Protein AF-E6SRP2-F1 (afdb_monomer_lite)

InterPro domains:
  IPR029039 Flavoprotein-like superfamily [G3DSA:3.40.50.360] (1-79)
  IPR029039 Flavoprotein-like superfamily [SSF52218] (1-61)

Sequence (86 aa):
MNTLIAYYSRRGQNYVSGSIKDLKIGNTEAVAKMIQAQMDADLFEIETVDTYPDDYMPSFHFVPMRAVAWDTAKRTSERSVLLQPC

Foldseek 3Di:
DAAEAEDEFAAAWDCDPNDTDGHPGGPGNVVSVVVCVVDVYHYHYDDDPDHDDNDPPPPPPCPPPPPPPPVVVVVPVPPPPDDDDD

Radius of gyration: 26.06 Å; chains: 1; bounding box: 37×48×70 Å

Secondary structure (DSSP, 8-state):
---EEEE----EEEEETTEEEEESS-HHHHHHHHHHHHS--EEEE---SSPPPS-SS---------S-SSGGGGSSTTS--S----

Organism: Bacteroides helcogenes (strain ATCC 35417 / DSM 20613 / JCM 6297 / CCUG 15421 / P 36-108) (NCBI:txid693979)

pLDDT: mean 73.4, std 21.06, range [33.88, 95.75]

Structure (mmCIF, N/CA/C/O backbone):
data_AF-E6SRP2-F1
#
_entry.id   AF-E6SRP2-F1
#
loop_
_atom_site.group_PDB
_atom_site.id
_atom_site.type_symbol
_atom_site.label_atom_id
_atom_site.label_alt_id
_atom_site.label_comp_id
_atom_site.label_asym_id
_atom_site.label_entity_id
_atom_site.label_seq_id
_atom_site.pdbx_PDB_ins_code
_atom_site.Cartn_x
_atom_site.Cartn_y
_atom_site.Cartn_z
_atom_site.occupancy
_atom_site.B_iso_or_equiv
_atom_site.auth_seq_id
_atom_site.auth_comp_id
_atom_site.auth_asym_id
_atom_site.auth_atom_id
_atom_site.pdbx_PDB_model_num
ATOM 1 N N . MET A 1 1 ? -19.966 4.002 14.988 1.00 66.44 1 MET A N 1
ATOM 2 C CA . MET A 1 1 ? -19.740 4.413 13.586 1.00 66.44 1 MET A CA 1
ATOM 3 C C . MET A 1 1 ? -18.972 3.286 12.940 1.00 66.44 1 MET A C 1
ATOM 5 O O . MET A 1 1 ? -17.972 2.895 13.520 1.00 66.44 1 MET A O 1
ATOM 9 N N . ASN A 1 2 ? -19.445 2.746 11.819 1.00 85.12 2 ASN A N 1
ATOM 10 C CA . ASN A 1 2 ? -18.662 1.785 11.043 1.00 85.12 2 ASN A CA 1
ATOM 11 C C . ASN A 1 2 ? -17.834 2.565 10.028 1.00 85.12 2 ASN A C 1
ATOM 13 O O . ASN A 1 2 ? -18.398 3.185 9.126 1.00 85.12 2 ASN A O 1
ATOM 17 N N . THR A 1 3 ? -16.518 2.542 10.202 1.00 91.88 3 THR A N 1
ATOM 18 C CA . THR A 1 3 ? -15.562 3.200 9.312 1.00 91.88 3 THR A CA 1
ATOM 19 C C . THR A 1 3 ? -14.777 2.124 8.578 1.00 91.88 3 THR A C 1
ATOM 21 O O . THR A 1 3 ? -14.280 1.193 9.205 1.00 91.88 3 THR A O 1
ATOM 24 N N . LEU A 1 4 ? -14.668 2.257 7.257 1.00 94.00 4 LEU A N 1
ATOM 25 C CA . LEU A 1 4 ? -13.891 1.364 6.403 1.00 94.00 4 LEU A CA 1
ATOM 26 C C . LEU A 1 4 ? -12.752 2.153 5.760 1.00 94.00 4 LEU A C 1
ATOM 28 O O . LEU A 1 4 ? -12.986 3.179 5.120 1.00 94.00 4 LEU A O 1
ATOM 32 N N . ILE A 1 5 ? -11.533 1.648 5.893 1.00 94.75 5 ILE A N 1
ATOM 33 C CA . ILE A 1 5 ? -10.343 2.159 5.225 1.00 94.75 5 ILE A CA 1
ATOM 34 C C . ILE A 1 5 ? -10.060 1.238 4.040 1.00 94.75 5 ILE A C 1
ATOM 36 O O . ILE A 1 5 ? -9.479 0.165 4.196 1.00 94.75 5 ILE A O 1
ATOM 40 N N . ALA A 1 6 ? -10.478 1.659 2.849 1.00 95.38 6 ALA A N 1
ATOM 41 C CA . ALA A 1 6 ? -10.111 0.998 1.602 1.00 95.38 6 ALA A CA 1
ATOM 42 C C . ALA A 1 6 ? -8.837 1.640 1.039 1.00 95.38 6 ALA A C 1
ATOM 44 O O . ALA A 1 6 ? -8.777 2.862 0.886 1.00 95.38 6 ALA A O 1
ATOM 45 N N . TYR A 1 7 ? -7.816 0.841 0.734 1.00 94.75 7 TYR A N 1
ATOM 46 C CA . TYR A 1 7 ? -6.537 1.354 0.244 1.00 94.75 7 TYR A CA 1
ATOM 47 C C . TYR A 1 7 ? -5.924 0.453 -0.826 1.00 94.75 7 TYR A C 1
ATOM 49 O O . TYR A 1 7 ? -6.146 -0.751 -0.851 1.00 94.75 7 TYR A O 1
ATOM 57 N N . TYR A 1 8 ? -5.111 1.049 -1.695 1.00 93.25 8 TYR A N 1
ATOM 58 C CA . TYR A 1 8 ? -4.257 0.342 -2.646 1.00 93.25 8 TYR A CA 1
ATOM 59 C C . TYR A 1 8 ? -2.798 0.690 -2.357 1.00 93.25 8 TYR A C 1
ATOM 61 O O . TYR A 1 8 ? -2.466 1.858 -2.132 1.00 93.25 8 TYR A O 1
ATOM 69 N N . SER A 1 9 ? -1.918 -0.310 -2.369 1.00 90.62 9 SER A N 1
ATOM 70 C CA . SER A 1 9 ? -0.506 -0.129 -2.047 1.00 90.62 9 SER A CA 1
ATOM 71 C C . SER A 1 9 ? 0.380 -1.009 -2.922 1.00 90.62 9 SER A C 1
ATOM 73 O O . SER A 1 9 ? 0.395 -2.229 -2.786 1.00 90.62 9 SER A O 1
ATOM 75 N N . ARG A 1 10 ? 1.169 -0.389 -3.806 1.00 87.38 10 ARG A N 1
ATOM 76 C CA . ARG A 1 10 ? 2.143 -1.112 -4.633 1.00 87.38 10 ARG A CA 1
ATOM 77 C C . ARG A 1 10 ? 3.346 -1.537 -3.788 1.00 87.38 10 ARG A C 1
ATOM 79 O O . ARG A 1 10 ? 4.055 -0.684 -3.245 1.00 87.38 10 ARG A O 1
ATOM 86 N N . ARG A 1 11 ? 3.589 -2.844 -3.720 1.00 86.44 11 ARG A N 1
ATOM 87 C CA . ARG A 1 11 ? 4.821 -3.452 -3.189 1.00 86.44 11 ARG A CA 1
ATOM 88 C C . ARG A 1 11 ? 5.875 -3.564 -4.304 1.00 86.44 11 ARG A C 1
ATOM 90 O O . ARG A 1 11 ? 5.564 -3.300 -5.463 1.00 86.44 11 ARG A O 1
ATOM 97 N N . GLY A 1 12 ? 7.113 -3.903 -3.955 1.00 85.81 12 GLY A N 1
ATOM 98 C CA . GLY A 1 12 ? 8.208 -4.003 -4.926 1.00 85.81 12 GLY A CA 1
ATOM 99 C C . GLY A 1 12 ? 8.974 -2.688 -5.092 1.00 85.81 12 GLY A C 1
ATOM 100 O O . GLY A 1 12 ? 9.010 -1.856 -4.174 1.00 85.81 12 GLY A O 1
ATOM 101 N N . GLN A 1 13 ? 9.594 -2.474 -6.258 1.00 84.31 13 GLN A N 1
ATOM 102 C CA . GLN A 1 13 ? 10.418 -1.287 -6.471 1.00 84.31 13 GLN A CA 1
ATOM 103 C C . GLN A 1 13 ? 9.578 -0.008 -6.536 1.00 84.31 13 GLN A C 1
ATOM 105 O O . GLN A 1 13 ? 8.709 0.173 -7.390 1.00 84.31 13 GLN A O 1
ATOM 110 N N . ASN A 1 14 ? 9.901 0.928 -5.651 1.00 83.94 14 ASN A N 1
ATOM 111 C CA . ASN A 1 14 ? 9.297 2.247 -5.587 1.00 83.94 14 ASN A CA 1
ATOM 112 C C . ASN A 1 14 ? 10.371 3.326 -5.487 1.00 83.94 14 ASN A C 1
ATOM 114 O O . ASN A 1 14 ? 11.446 3.121 -4.923 1.00 83.94 14 ASN A O 1
ATOM 118 N N . TYR A 1 15 ? 10.053 4.514 -5.991 1.00 82.81 15 TYR A N 1
ATOM 119 C CA . TYR A 1 15 ? 10.911 5.679 -5.834 1.00 82.81 15 TYR A CA 1
ATOM 120 C C . TYR A 1 15 ? 10.703 6.310 -4.454 1.00 82.81 15 TYR A C 1
ATOM 122 O O . TYR A 1 15 ? 9.656 6.890 -4.168 1.00 82.81 15 TYR A O 1
ATOM 130 N N . VAL A 1 16 ? 11.706 6.192 -3.589 1.00 83.56 16 VAL A N 1
ATOM 131 C CA . VAL A 1 16 ? 11.680 6.680 -2.209 1.00 83.56 16 VAL A CA 1
ATOM 132 C C . VAL A 1 16 ? 12.887 7.575 -1.968 1.00 83.56 16 VAL A C 1
ATOM 134 O O . VAL A 1 16 ? 14.038 7.147 -2.093 1.00 83.56 16 VAL A O 1
ATOM 137 N N . SER A 1 17 ? 12.620 8.830 -1.599 1.00 85.44 17 SER A N 1
ATOM 138 C CA . SER A 1 17 ? 13.643 9.804 -1.190 1.00 85.44 17 SER A CA 1
ATOM 139 C C . SER A 1 17 ? 14.801 9.945 -2.188 1.00 85.44 17 SER A C 1
ATOM 141 O O . SER A 1 17 ? 15.961 10.005 -1.792 1.00 85.44 17 SER A O 1
ATOM 143 N N . GLY A 1 18 ? 14.496 9.967 -3.488 1.00 88.88 18 GLY A N 1
ATOM 144 C CA . GLY A 1 18 ? 15.501 10.153 -4.538 1.00 88.88 18 GLY A CA 1
ATOM 145 C C . GLY A 1 18 ? 16.088 8.860 -5.119 1.00 88.88 18 GLY A C 1
ATOM 146 O O . GLY A 1 18 ? 16.887 8.923 -6.050 1.00 88.88 18 GLY A O 1
ATOM 147 N N . SER A 1 19 ? 15.707 7.692 -4.596 1.00 87.06 19 SER A N 1
ATOM 148 C CA . SER A 1 19 ? 16.284 6.396 -4.977 1.00 87.06 19 SER A CA 1
ATOM 149 C C . SER A 1 19 ? 15.213 5.331 -5.184 1.00 87.06 19 SER A C 1
ATOM 151 O O . SER A 1 19 ? 14.202 5.332 -4.486 1.00 87.06 19 SER A O 1
ATOM 153 N N . ILE A 1 20 ? 15.437 4.402 -6.115 1.00 88.69 20 ILE A N 1
ATOM 154 C CA . ILE A 1 20 ? 14.577 3.225 -6.269 1.00 88.69 20 ILE A CA 1
ATOM 155 C C . ILE A 1 20 ? 14.926 2.240 -5.152 1.00 88.69 20 ILE A C 1
ATOM 157 O O . ILE A 1 20 ? 16.083 1.847 -5.000 1.00 88.69 20 ILE A O 1
ATOM 161 N N . LYS A 1 21 ? 13.929 1.864 -4.354 1.00 86.75 21 LYS A N 1
ATOM 162 C CA . LYS A 1 21 ? 14.055 0.894 -3.268 1.00 86.75 21 LYS A CA 1
ATOM 163 C C . LYS A 1 21 ? 12.985 -0.169 -3.401 1.00 86.75 21 LYS A C 1
ATOM 165 O O . LYS A 1 21 ? 11.843 0.142 -3.721 1.00 86.75 21 LYS A O 1
ATOM 170 N N . ASP A 1 22 ? 13.360 -1.402 -3.102 1.00 88.25 22 ASP A N 1
ATOM 171 C CA . ASP A 1 22 ? 12.414 -2.501 -2.981 1.00 88.25 22 ASP A CA 1
ATOM 172 C C . ASP A 1 22 ? 11.706 -2.436 -1.619 1.00 88.25 22 ASP A C 1
ATOM 174 O O . ASP A 1 22 ? 12.347 -2.480 -0.562 1.00 88.25 22 ASP A O 1
ATOM 178 N N . LEU A 1 23 ? 10.386 -2.255 -1.642 1.00 87.38 23 LEU A N 1
ATOM 179 C CA . LEU A 1 23 ? 9.557 -2.105 -0.453 1.00 87.38 23 LEU A CA 1
ATOM 180 C C . LEU A 1 23 ? 8.740 -3.374 -0.200 1.00 87.38 23 LEU A C 1
ATOM 182 O O . LEU A 1 23 ? 7.824 -3.703 -0.953 1.00 87.38 23 LEU A O 1
ATOM 186 N N . LYS A 1 24 ? 9.003 -4.023 0.942 1.00 87.06 24 LYS A N 1
ATOM 187 C CA . LYS A 1 24 ? 8.195 -5.155 1.436 1.00 87.06 24 LYS A CA 1
ATOM 188 C C . LYS A 1 24 ? 6.765 -4.744 1.801 1.00 87.06 24 LYS A C 1
ATOM 190 O O . LYS A 1 24 ? 5.841 -5.530 1.636 1.00 87.06 24 LYS A O 1
ATOM 195 N N . ILE A 1 25 ? 6.606 -3.526 2.316 1.00 88.88 25 ILE A N 1
ATOM 196 C CA . ILE A 1 25 ? 5.324 -2.902 2.657 1.00 88.88 25 ILE A CA 1
ATOM 197 C C . ILE A 1 25 ? 5.245 -1.620 1.838 1.00 88.88 25 ILE A C 1
ATOM 199 O O . ILE A 1 25 ? 6.139 -0.778 1.937 1.00 88.88 25 ILE A O 1
ATOM 203 N N . GLY A 1 26 ? 4.203 -1.477 1.020 1.00 88.31 26 GLY A N 1
ATOM 204 C CA . GLY A 1 26 ? 4.038 -0.264 0.225 1.00 88.31 26 GLY A CA 1
ATOM 205 C C . GLY A 1 26 ? 3.667 0.936 1.104 1.00 88.31 26 GLY A C 1
ATOM 206 O O . GLY A 1 26 ? 3.115 0.793 2.196 1.00 88.31 26 GLY A O 1
ATOM 207 N N . ASN A 1 27 ? 3.975 2.140 0.627 1.00 91.38 27 ASN A N 1
ATOM 208 C CA . ASN A 1 27 ? 3.827 3.361 1.426 1.00 91.38 27 ASN A CA 1
ATOM 209 C C . ASN A 1 27 ? 2.384 3.575 1.912 1.00 91.38 27 ASN A C 1
ATOM 211 O O . ASN A 1 27 ? 2.165 3.937 3.068 1.00 91.38 27 ASN A O 1
ATOM 215 N N . THR A 1 28 ? 1.397 3.314 1.051 1.00 92.75 28 THR A N 1
ATOM 216 C CA . THR A 1 28 ? -0.018 3.484 1.397 1.00 92.75 28 THR A CA 1
ATOM 217 C C . THR A 1 28 ? -0.473 2.467 2.441 1.00 92.75 28 THR A C 1
ATOM 219 O O . THR A 1 28 ? -1.232 2.826 3.333 1.00 92.75 28 THR A O 1
ATOM 222 N N . GLU A 1 29 ? 0.022 1.226 2.387 1.00 93.81 29 GLU A N 1
ATOM 223 C CA . GLU A 1 29 ? -0.266 0.191 3.391 1.00 93.81 29 GLU A CA 1
ATOM 224 C C . GLU A 1 29 ? 0.212 0.618 4.780 1.00 93.81 29 GLU A C 1
ATOM 226 O O . GLU A 1 29 ? -0.513 0.468 5.764 1.00 93.81 29 GLU A O 1
ATOM 231 N N . ALA A 1 30 ? 1.415 1.19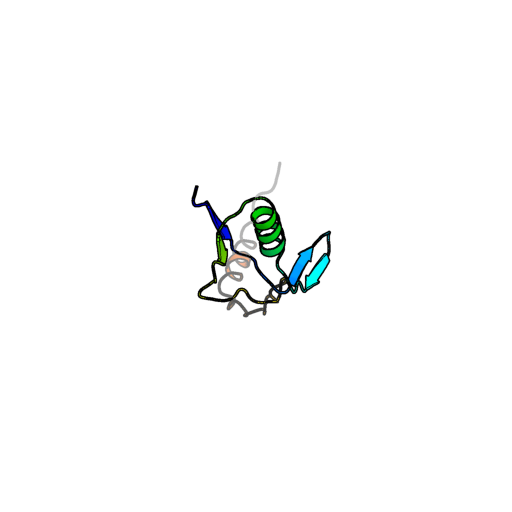3 4.863 1.00 93.81 30 ALA A N 1
ATOM 232 C CA . ALA A 1 30 ? 1.947 1.695 6.123 1.00 93.81 30 ALA A CA 1
ATOM 233 C C . ALA A 1 30 ? 1.043 2.791 6.710 1.00 93.81 30 ALA A C 1
ATOM 235 O O . ALA A 1 30 ? 0.663 2.717 7.877 1.00 93.81 30 ALA A O 1
ATOM 236 N N . VAL A 1 31 ? 0.636 3.767 5.892 1.00 94.69 31 VAL A N 1
ATOM 237 C CA . VAL A 1 31 ? -0.247 4.860 6.329 1.00 94.69 31 VAL A CA 1
ATOM 238 C C . VAL A 1 31 ? -1.639 4.346 6.701 1.00 94.69 31 VAL A C 1
ATOM 240 O O . VAL A 1 31 ? -2.184 4.758 7.721 1.00 94.69 31 VAL A O 1
ATOM 243 N N . ALA A 1 32 ? -2.205 3.417 5.931 1.00 94.81 32 ALA A N 1
ATOM 244 C CA . ALA A 1 32 ? -3.528 2.862 6.201 1.00 94.81 32 ALA A CA 1
ATOM 245 C C . ALA A 1 32 ? -3.572 2.141 7.559 1.00 94.81 32 ALA A C 1
ATOM 247 O O . ALA A 1 32 ? -4.494 2.365 8.341 1.00 94.81 32 ALA A O 1
ATOM 248 N N . LYS A 1 33 ? -2.525 1.375 7.898 1.00 93.62 33 LYS A N 1
ATOM 249 C CA . LYS A 1 33 ? -2.368 0.759 9.228 1.00 93.62 33 LYS A CA 1
ATOM 250 C C . LYS A 1 33 ? -2.205 1.795 10.341 1.00 93.62 33 LYS A C 1
ATOM 252 O O . LYS A 1 33 ? -2.723 1.600 11.435 1.00 93.62 33 LYS A O 1
ATOM 257 N N . MET A 1 34 ? -1.515 2.908 10.082 1.00 94.69 34 MET A N 1
ATOM 258 C CA . MET A 1 34 ? -1.395 3.999 11.059 1.00 94.69 34 MET A CA 1
ATOM 259 C C . MET A 1 34 ? -2.744 4.672 11.333 1.00 94.69 34 MET A C 1
ATOM 261 O O . MET A 1 34 ? -3.043 4.969 12.485 1.00 94.69 34 MET A O 1
ATOM 265 N N . ILE A 1 35 ? -3.564 4.885 10.300 1.00 94.19 35 ILE A N 1
ATOM 266 C CA . ILE A 1 35 ? -4.914 5.448 10.448 1.00 94.19 35 ILE A CA 1
ATOM 267 C C . ILE A 1 35 ? -5.820 4.453 11.183 1.00 94.19 35 ILE A C 1
ATOM 269 O O . ILE A 1 35 ? -6.516 4.850 12.112 1.00 94.19 35 ILE A O 1
ATOM 273 N N . GLN A 1 36 ? -5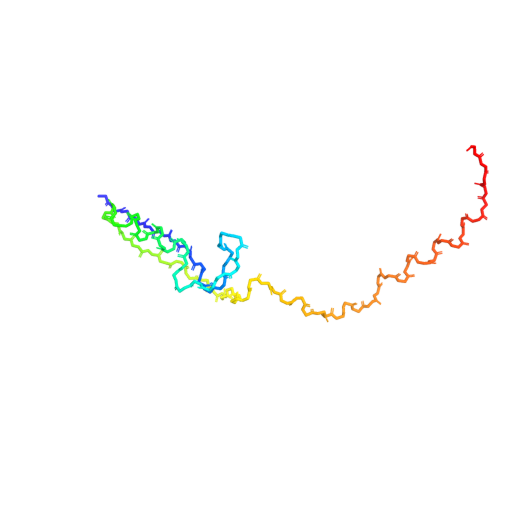.751 3.162 10.843 1.00 94.25 36 GLN A N 1
ATOM 274 C CA . GLN A 1 36 ? -6.466 2.094 11.548 1.00 94.25 36 GLN A CA 1
ATOM 275 C C . GLN A 1 36 ? -6.077 2.007 13.033 1.00 94.25 36 GLN A C 1
ATOM 277 O O . GLN A 1 36 ? -6.907 1.751 13.891 1.00 94.25 36 GLN A O 1
ATOM 282 N N . ALA A 1 37 ? -4.815 2.244 13.385 1.00 91.69 37 ALA A N 1
ATOM 283 C CA . ALA A 1 37 ? -4.415 2.245 14.791 1.00 91.69 37 ALA A CA 1
ATOM 284 C C . ALA A 1 37 ? -5.016 3.425 15.583 1.00 91.69 37 ALA A C 1
ATOM 286 O O .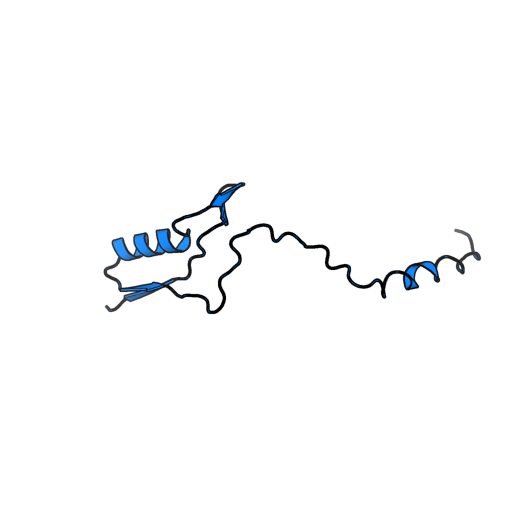 ALA A 1 37 ? -5.127 3.354 16.805 1.00 91.69 37 ALA A O 1
ATOM 287 N N . GLN A 1 38 ? -5.379 4.517 14.902 1.00 93.06 38 GLN A N 1
ATOM 288 C CA . GLN A 1 38 ? -5.986 5.706 15.512 1.00 93.06 38 GLN A CA 1
ATOM 289 C C . GLN A 1 38 ? -7.518 5.682 15.476 1.00 93.06 38 GLN A C 1
ATOM 291 O O . GLN A 1 38 ? -8.163 6.356 16.278 1.00 93.06 38 GLN A O 1
ATOM 296 N N . MET A 1 39 ? -8.097 4.934 14.541 1.00 87.00 39 MET A N 1
ATOM 297 C CA . MET A 1 39 ? -9.532 4.806 14.333 1.00 87.00 39 MET A CA 1
ATOM 298 C C . MET A 1 39 ? -9.898 3.330 14.393 1.00 87.00 39 MET A C 1
ATOM 300 O O . MET A 1 39 ? -9.412 2.574 13.565 1.00 87.00 39 MET A O 1
ATOM 304 N N . ASP A 1 40 ? -10.778 2.928 15.311 1.00 86.00 40 ASP A N 1
ATOM 305 C CA . ASP A 1 40 ? -11.320 1.561 15.359 1.00 86.00 40 ASP A CA 1
ATOM 306 C C . ASP A 1 40 ? -12.166 1.287 14.098 1.00 86.00 40 ASP A C 1
ATOM 308 O O . ASP A 1 40 ? -13.369 1.550 14.051 1.00 86.00 40 ASP A O 1
ATOM 312 N N . ALA A 1 41 ? -11.483 0.903 13.019 1.00 92.12 41 ALA A N 1
ATOM 313 C CA . ALA A 1 41 ? -11.983 0.863 11.655 1.00 92.12 41 ALA A CA 1
ATOM 314 C C . ALA A 1 41 ? -11.512 -0.411 10.948 1.00 92.12 41 ALA A C 1
ATOM 316 O O . ALA A 1 41 ? -10.400 -0.906 11.162 1.00 92.12 41 ALA A O 1
ATOM 317 N N . ASP A 1 42 ? -12.350 -0.906 10.045 1.00 94.00 42 ASP A N 1
ATOM 318 C CA . ASP A 1 42 ? -12.020 -2.057 9.215 1.00 94.00 42 ASP A CA 1
ATOM 319 C C . ASP A 1 42 ? -11.041 -1.651 8.112 1.00 94.00 42 ASP A C 1
ATOM 321 O O . ASP A 1 42 ? -11.099 -0.540 7.579 1.00 94.00 42 ASP A O 1
ATOM 325 N N . LEU A 1 43 ? -10.144 -2.563 7.744 1.00 94.81 43 LEU A N 1
ATOM 326 C CA . LEU A 1 43 ? -9.119 -2.330 6.732 1.00 94.81 43 LEU A CA 1
ATOM 327 C C . LEU A 1 43 ? -9.342 -3.262 5.537 1.00 94.81 43 LEU A C 1
ATOM 329 O O . LEU A 1 43 ? -9.444 -4.475 5.706 1.00 94.81 43 LEU A O 1
ATOM 333 N N . PHE A 1 44 ? -9.390 -2.696 4.332 1.00 95.75 44 PHE A N 1
ATOM 334 C CA . PHE A 1 44 ? -9.609 -3.433 3.090 1.00 95.75 44 PHE A CA 1
ATOM 335 C C . PHE A 1 44 ? -8.559 -3.056 2.040 1.00 95.75 44 PHE A C 1
ATOM 337 O O . PHE A 1 44 ? -8.465 -1.899 1.626 1.00 95.75 44 PHE A O 1
ATOM 344 N N . GLU A 1 45 ? -7.760 -4.036 1.617 1.00 94.50 45 GLU A N 1
ATOM 345 C CA . GLU A 1 45 ? -6.773 -3.873 0.546 1.00 94.50 45 GLU A CA 1
ATOM 346 C C . GLU A 1 45 ? -7.449 -4.100 -0.813 1.00 94.50 45 GLU A C 1
ATOM 348 O O . GLU A 1 45 ? -8.122 -5.105 -1.033 1.00 94.50 45 GLU A O 1
ATOM 353 N N . ILE A 1 46 ? -7.287 -3.144 -1.723 1.00 93.62 46 ILE A N 1
ATOM 354 C CA . ILE A 1 46 ? -7.732 -3.251 -3.109 1.00 93.62 46 ILE A CA 1
ATOM 355 C C . ILE A 1 46 ? -6.605 -3.920 -3.889 1.00 93.62 46 ILE A C 1
ATOM 357 O O . ILE A 1 46 ? -5.532 -3.340 -4.040 1.00 93.62 46 ILE A O 1
ATOM 361 N N . GLU A 1 47 ? -6.852 -5.117 -4.403 1.00 89.06 47 GLU A N 1
ATOM 362 C CA . GLU A 1 47 ? -5.904 -5.841 -5.249 1.00 89.06 47 GLU A CA 1
ATOM 363 C C . GLU A 1 47 ? -6.133 -5.504 -6.729 1.00 89.06 47 GLU A C 1
ATOM 365 O O . GLU A 1 47 ? -7.265 -5.284 -7.170 1.00 89.06 47 GLU A O 1
ATOM 370 N N . THR A 1 48 ? -5.056 -5.433 -7.515 1.00 87.19 48 THR A N 1
ATOM 371 C CA . THR A 1 48 ? -5.166 -5.226 -8.963 1.00 87.19 48 THR A CA 1
ATOM 372 C C . THR A 1 48 ? -5.426 -6.554 -9.665 1.00 87.19 48 THR A C 1
ATOM 374 O O . THR A 1 48 ? -4.883 -7.583 -9.277 1.00 87.19 48 THR A O 1
ATOM 377 N N . VAL A 1 49 ? -6.231 -6.528 -10.732 1.00 87.69 49 VAL A N 1
ATOM 378 C CA . VAL A 1 49 ? -6.456 -7.716 -11.577 1.00 87.69 49 VAL A CA 1
ATOM 379 C C . VAL A 1 49 ? -5.151 -8.146 -12.251 1.00 87.69 49 VAL A C 1
ATOM 381 O O . VAL A 1 49 ? -4.807 -9.322 -12.234 1.00 87.69 49 VAL A O 1
ATOM 384 N N . ASP A 1 50 ? -4.403 -7.169 -12.768 1.00 83.06 50 ASP A N 1
ATOM 385 C CA . ASP A 1 50 ? -3.058 -7.356 -13.302 1.00 83.06 50 ASP A CA 1
ATOM 386 C C . ASP A 1 50 ? -2.053 -6.672 -12.373 1.00 83.06 50 ASP A C 1
ATOM 388 O O . ASP A 1 50 ? -2.176 -5.483 -12.058 1.00 83.06 50 ASP A O 1
ATOM 392 N N . THR A 1 51 ? -1.057 -7.413 -11.896 1.00 76.38 51 THR A N 1
ATOM 393 C CA . THR A 1 51 ? 0.009 -6.861 -11.053 1.00 76.38 51 THR A CA 1
ATOM 394 C C . THR A 1 51 ? 0.878 -5.897 -11.847 1.00 76.38 51 THR A C 1
ATOM 396 O O . THR A 1 51 ? 1.319 -6.208 -12.956 1.00 76.38 51 THR A O 1
ATOM 399 N N . TYR A 1 52 ? 1.180 -4.740 -11.255 1.00 73.19 52 TYR A N 1
ATOM 400 C CA . TYR A 1 52 ? 2.206 -3.861 -11.804 1.00 73.19 52 TYR A CA 1
ATOM 401 C C . TYR A 1 52 ? 3.542 -4.608 -11.864 1.00 73.19 52 TYR A C 1
ATOM 403 O O . TYR A 1 52 ? 3.872 -5.314 -10.911 1.00 73.19 52 TYR A O 1
ATOM 411 N N . PRO A 1 53 ? 4.326 -4.443 -12.942 1.00 75.06 53 PRO A N 1
ATOM 412 C CA . PRO A 1 53 ? 5.665 -5.006 -12.993 1.00 75.06 53 PRO A CA 1
ATOM 413 C C . PRO A 1 53 ? 6.492 -4.473 -11.822 1.00 75.06 53 PRO A C 1
ATOM 415 O O . PRO A 1 53 ? 6.383 -3.300 -11.461 1.00 75.06 53 PRO A O 1
ATOM 418 N N . ASP A 1 54 ? 7.327 -5.325 -11.236 1.00 73.12 54 ASP A N 1
ATOM 419 C CA . ASP A 1 54 ? 8.170 -4.932 -10.103 1.00 73.12 54 ASP A CA 1
ATOM 420 C C . ASP A 1 54 ? 9.232 -3.909 -10.501 1.00 73.12 54 ASP A C 1
ATOM 422 O O . ASP A 1 54 ? 9.673 -3.136 -9.660 1.00 73.12 54 ASP A O 1
ATOM 426 N N . ASP A 1 55 ? 9.627 -3.879 -11.774 1.00 74.81 55 ASP A N 1
ATOM 427 C CA . ASP A 1 55 ? 10.620 -2.945 -12.288 1.00 74.81 55 ASP A CA 1
ATOM 428 C C . ASP A 1 55 ? 10.040 -1.526 -12.392 1.00 74.81 55 ASP A C 1
ATOM 430 O O . ASP A 1 55 ? 9.052 -1.273 -13.092 1.00 74.81 55 ASP A O 1
ATOM 434 N N . TYR A 1 56 ? 10.646 -0.582 -11.670 1.00 68.50 56 TYR A N 1
ATOM 435 C CA . TYR A 1 56 ? 10.240 0.822 -11.719 1.00 68.50 56 TYR A CA 1
ATOM 436 C C . TYR A 1 56 ? 10.721 1.513 -12.999 1.00 68.50 56 TYR A C 1
ATOM 438 O O . TYR A 1 56 ? 10.063 2.433 -13.489 1.00 68.50 56 TYR A O 1
ATOM 446 N N . MET A 1 57 ? 11.853 1.075 -13.551 1.00 69.38 57 MET A N 1
ATOM 447 C CA . MET A 1 57 ? 12.303 1.497 -14.869 1.00 69.38 57 MET A CA 1
ATOM 448 C C . MET A 1 57 ? 11.951 0.386 -15.844 1.00 69.38 57 MET A C 1
ATOM 450 O O . MET A 1 57 ? 12.791 -0.481 -16.061 1.00 69.38 57 MET A O 1
ATOM 454 N N . PRO A 1 58 ? 10.763 0.402 -16.479 1.00 59.03 58 PRO A N 1
ATOM 455 C CA . PRO A 1 58 ? 10.520 -0.527 -17.562 1.00 59.03 58 PRO A CA 1
ATOM 456 C C . PRO A 1 58 ? 11.668 -0.360 -18.550 1.00 59.03 58 PRO A C 1
ATOM 458 O O . PRO A 1 58 ? 11.878 0.719 -19.115 1.00 59.03 58 PRO A O 1
ATOM 461 N N . SER A 1 59 ? 12.459 -1.419 -18.704 1.00 54.03 59 SER A N 1
ATOM 462 C CA . SER A 1 59 ? 13.403 -1.492 -19.798 1.00 54.03 59 SER A CA 1
ATOM 463 C C . SER A 1 59 ? 12.556 -1.299 -21.047 1.00 54.03 59 SER A C 1
ATOM 465 O O . SER A 1 59 ? 11.702 -2.125 -21.373 1.00 54.03 59 SER A O 1
ATOM 467 N N . PHE A 1 60 ? 12.728 -0.157 -21.716 1.00 52.88 60 PHE A N 1
ATOM 468 C CA . PHE A 1 60 ? 12.274 0.001 -23.084 1.00 52.88 60 PHE A CA 1
ATOM 469 C C . PHE A 1 60 ? 13.058 -1.043 -23.871 1.00 52.88 60 PHE A C 1
ATOM 471 O O . PHE A 1 60 ? 14.143 -0.774 -24.384 1.00 52.88 60 PHE A O 1
ATOM 478 N N . HIS A 1 61 ? 12.552 -2.276 -23.906 1.00 45.00 61 HIS A N 1
ATOM 479 C CA . HIS A 1 61 ? 12.943 -3.223 -24.918 1.00 45.00 61 HIS A CA 1
ATOM 480 C C . HIS A 1 61 ? 12.649 -2.485 -26.211 1.00 45.00 61 HIS A C 1
ATOM 482 O O . HIS A 1 61 ? 11.499 -2.131 -26.483 1.00 45.00 61 HIS A O 1
ATOM 488 N N . PHE A 1 62 ? 13.708 -2.144 -26.934 1.00 48.06 62 PHE A N 1
ATOM 489 C CA . PHE A 1 62 ? 13.627 -1.545 -28.249 1.00 48.06 62 PHE A CA 1
ATOM 490 C C . PHE A 1 62 ? 12.931 -2.587 -29.130 1.00 48.06 62 PHE A C 1
ATOM 492 O O . PHE A 1 62 ? 13.579 -3.389 -29.790 1.00 48.06 62 PHE A O 1
ATOM 499 N N . VAL A 1 63 ? 11.598 -2.647 -29.093 1.00 41.44 63 VAL A N 1
ATOM 500 C CA . VAL A 1 63 ? 10.826 -3.263 -30.160 1.00 41.44 63 VAL A CA 1
ATOM 501 C C . VAL A 1 63 ? 11.146 -2.359 -31.337 1.00 41.44 63 VAL A C 1
ATOM 503 O O . VAL A 1 63 ? 10.788 -1.179 -31.269 1.00 41.44 63 VAL A O 1
ATOM 506 N N . PRO A 1 64 ? 11.892 -2.814 -32.361 1.00 41.78 64 PRO A N 1
ATOM 507 C CA . PRO A 1 64 ? 12.145 -1.976 -33.511 1.00 41.78 64 PRO A CA 1
ATOM 508 C C . PRO A 1 64 ? 10.776 -1.663 -34.104 1.00 41.78 64 PRO A C 1
ATOM 510 O O . PRO A 1 64 ? 10.144 -2.503 -34.744 1.00 41.78 64 PRO A O 1
ATOM 513 N N . MET A 1 65 ? 10.285 -0.458 -33.825 1.00 33.88 65 MET A N 1
ATOM 514 C CA . MET A 1 65 ? 9.142 0.120 -34.493 1.00 33.88 65 MET A CA 1
ATOM 515 C C . MET A 1 65 ? 9.556 0.125 -35.953 1.00 33.88 65 MET A C 1
ATOM 517 O O . MET A 1 65 ? 10.458 0.867 -36.342 1.00 33.88 65 MET A O 1
ATOM 521 N N . ARG A 1 66 ? 9.009 -0.828 -36.714 1.00 40.38 66 ARG A N 1
ATOM 522 C CA . ARG A 1 66 ? 9.319 -1.035 -38.123 1.00 40.38 66 ARG A CA 1
ATOM 523 C C . ARG A 1 66 ? 9.303 0.345 -38.768 1.00 40.38 66 ARG A C 1
ATOM 525 O O . ARG A 1 66 ? 8.282 1.030 -38.727 1.00 40.38 66 ARG A O 1
ATOM 532 N N . ALA A 1 67 ? 10.469 0.787 -39.226 1.00 43.12 67 ALA A N 1
ATOM 533 C CA . ALA A 1 67 ? 10.671 2.119 -39.760 1.00 43.12 67 ALA A CA 1
ATOM 534 C C . ALA A 1 67 ? 9.752 2.304 -40.974 1.00 43.12 67 ALA A C 1
ATOM 536 O O . ALA A 1 67 ? 10.059 1.843 -42.065 1.00 43.12 67 ALA A O 1
ATOM 537 N N . VAL A 1 68 ? 8.588 2.923 -40.773 1.00 49.88 68 VAL A N 1
ATOM 538 C CA . VAL A 1 68 ? 7.697 3.355 -41.865 1.00 49.88 68 VAL A CA 1
ATOM 539 C C . VAL A 1 68 ? 7.463 4.873 -41.809 1.00 49.88 68 VAL A C 1
ATOM 541 O O . VAL A 1 68 ? 6.734 5.421 -42.621 1.00 49.88 68 VAL A O 1
ATOM 544 N N . ALA A 1 69 ? 8.112 5.601 -40.894 1.00 46.06 69 ALA A N 1
ATOM 545 C CA . ALA A 1 69 ? 7.806 7.021 -40.676 1.00 46.06 69 ALA A CA 1
ATOM 546 C C . ALA A 1 69 ? 9.022 7.941 -40.444 1.00 46.06 69 ALA A C 1
ATOM 548 O O . ALA A 1 69 ? 8.873 9.003 -39.853 1.00 46.06 69 ALA A O 1
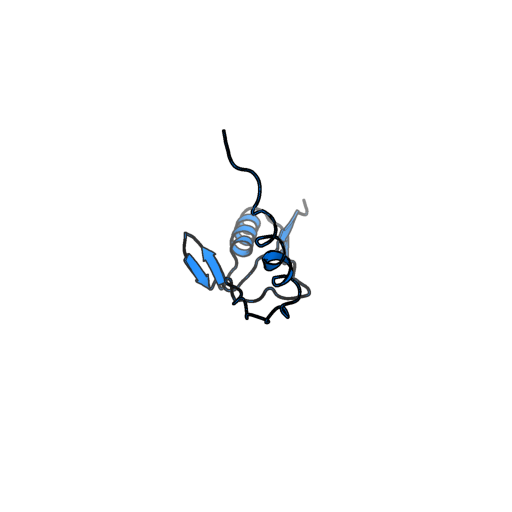ATOM 549 N N . TRP A 1 70 ? 10.213 7.581 -40.940 1.00 38.53 70 TRP A N 1
ATOM 550 C CA . TRP A 1 70 ? 11.366 8.507 -40.974 1.00 38.53 70 TRP A CA 1
ATOM 551 C C . TRP A 1 70 ? 11.966 8.734 -42.372 1.00 38.53 70 TRP A C 1
ATOM 553 O O . TRP A 1 70 ? 12.733 9.679 -42.550 1.00 38.53 70 TRP A O 1
ATOM 563 N N . ASP A 1 71 ? 11.551 7.975 -43.394 1.00 44.12 71 ASP A N 1
ATOM 564 C CA . ASP A 1 71 ? 11.998 8.193 -44.782 1.00 44.12 71 ASP A CA 1
ATOM 565 C C . ASP A 1 71 ? 11.253 9.324 -45.508 1.00 44.12 71 ASP A C 1
ATOM 567 O O . ASP A 1 71 ? 11.728 9.848 -46.517 1.00 44.12 71 ASP A O 1
ATOM 571 N N . THR A 1 72 ? 10.112 9.783 -44.989 1.00 44.88 72 THR A N 1
ATOM 572 C CA . THR A 1 72 ? 9.351 10.882 -45.606 1.00 44.88 72 THR A CA 1
ATOM 573 C C . THR A 1 72 ? 9.926 12.265 -45.286 1.00 44.88 72 THR A C 1
ATOM 575 O O . THR A 1 72 ? 9.635 13.222 -45.997 1.00 44.88 72 THR A O 1
ATOM 578 N N . ALA A 1 73 ? 10.785 12.385 -44.267 1.00 47.53 73 ALA A N 1
ATOM 579 C CA . ALA A 1 73 ? 11.377 13.662 -43.856 1.00 47.53 73 ALA A CA 1
ATOM 580 C C . ALA A 1 73 ? 12.634 14.058 -44.655 1.00 47.53 73 ALA A C 1
ATOM 582 O O . ALA A 1 73 ? 13.070 15.203 -44.571 1.00 47.53 73 ALA A O 1
ATOM 583 N N . LYS A 1 74 ? 13.203 13.154 -45.469 1.00 46.47 74 LYS A N 1
ATOM 584 C CA . LYS A 1 74 ? 14.371 13.456 -46.321 1.00 46.47 74 LYS A CA 1
ATOM 585 C C . LYS A 1 74 ? 14.033 13.798 -47.775 1.00 46.47 74 LYS A C 1
ATOM 587 O O . LYS A 1 74 ? 14.928 14.157 -48.526 1.00 46.47 74 LYS A O 1
ATOM 592 N N . ARG A 1 75 ? 12.758 13.744 -48.185 1.00 41.06 75 ARG A N 1
ATOM 593 C CA . ARG A 1 75 ? 12.343 14.122 -49.554 1.00 41.06 75 ARG A CA 1
ATOM 594 C C . ARG A 1 75 ? 12.032 15.618 -49.706 1.00 41.06 75 ARG A C 1
ATOM 596 O O . ARG A 1 75 ? 11.961 16.119 -50.824 1.00 41.06 75 ARG A O 1
ATOM 603 N N . THR A 1 76 ? 11.867 16.346 -48.604 1.00 41.19 76 THR A N 1
ATOM 604 C CA . THR A 1 76 ? 11.436 17.756 -48.629 1.00 41.19 76 THR A CA 1
ATOM 605 C C . THR A 1 76 ? 12.596 18.753 -48.528 1.00 41.19 76 THR A C 1
ATOM 607 O O . THR A 1 76 ? 12.405 19.930 -48.818 1.00 41.19 76 THR A O 1
ATOM 610 N N . SER A 1 77 ? 13.812 18.312 -48.180 1.00 47.06 77 SER A N 1
ATOM 611 C CA . SER A 1 77 ? 14.986 19.193 -48.054 1.00 47.06 77 SER A CA 1
ATOM 612 C C . SER A 1 77 ? 15.761 19.425 -49.359 1.00 47.06 77 SER A C 1
ATOM 614 O O . SER A 1 77 ? 16.647 20.270 -49.382 1.00 47.06 77 SER A O 1
ATOM 616 N N . GLU A 1 78 ? 15.428 18.739 -50.458 1.00 48.31 78 GLU A N 1
ATOM 617 C CA . GLU A 1 78 ? 16.133 18.881 -51.749 1.00 48.31 78 GLU A CA 1
ATOM 618 C C . GLU A 1 78 ? 15.410 19.783 -52.768 1.00 48.31 78 GLU A C 1
ATOM 620 O O . GLU A 1 78 ? 15.870 19.937 -53.897 1.00 48.31 78 GLU A O 1
ATOM 625 N N . ARG A 1 79 ? 14.294 20.431 -52.394 1.00 46.81 79 ARG A N 1
ATOM 626 C CA . ARG A 1 79 ? 13.533 21.310 -53.310 1.00 46.81 79 ARG A CA 1
ATOM 627 C C . ARG A 1 79 ? 13.313 22.740 -52.821 1.00 46.81 79 ARG A C 1
ATOM 629 O O . ARG A 1 79 ? 12.442 23.429 -53.338 1.00 46.81 79 ARG A O 1
ATOM 636 N N . SER A 1 80 ? 14.123 23.195 -51.868 1.00 46.31 80 SER A N 1
ATOM 637 C CA . SER A 1 80 ? 14.162 24.597 -51.430 1.00 46.31 80 SER A CA 1
ATOM 638 C C . SER A 1 80 ? 15.531 25.235 -51.693 1.00 46.31 80 SER A C 1
ATOM 640 O O . SER A 1 80 ? 16.037 26.014 -50.891 1.00 46.31 80 SER A O 1
ATOM 642 N N . VAL A 1 81 ? 16.141 24.900 -52.834 1.00 54.06 81 VAL A N 1
ATOM 643 C CA .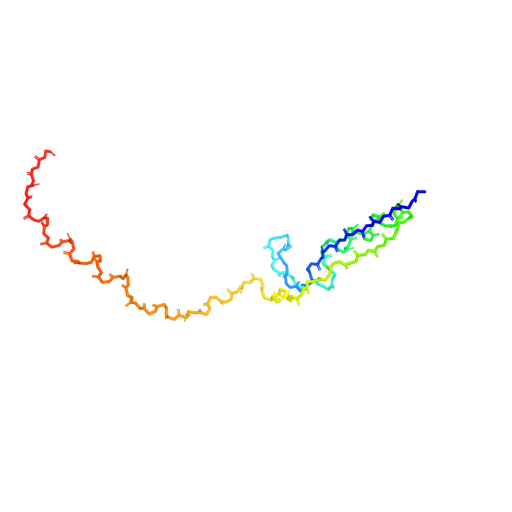 VAL A 1 81 ? 17.172 25.729 -53.469 1.00 54.06 81 VAL A CA 1
ATOM 644 C C . VAL A 1 81 ? 16.462 26.588 -54.509 1.00 54.06 81 VAL A C 1
ATOM 646 O O . VAL A 1 81 ? 16.364 26.192 -55.663 1.00 54.06 81 VAL A O 1
ATOM 649 N N . LEU A 1 82 ? 15.887 27.711 -54.078 1.00 49.97 82 LEU A N 1
ATOM 650 C CA . LEU A 1 82 ? 15.667 28.925 -54.873 1.00 49.97 82 LEU A CA 1
ATOM 651 C C . LEU A 1 82 ? 14.980 29.970 -53.985 1.00 49.97 82 LEU A C 1
ATOM 653 O O . LEU A 1 82 ? 13.915 29.705 -53.437 1.00 49.97 82 LEU A O 1
ATOM 657 N N . LEU A 1 83 ? 15.601 31.155 -53.937 1.00 37.81 83 LEU A N 1
ATOM 658 C CA . LEU A 1 83 ? 15.197 32.410 -53.276 1.00 37.81 83 LEU A CA 1
ATOM 659 C C . LEU A 1 83 ? 15.822 32.691 -51.891 1.00 37.81 83 LEU A C 1
ATOM 661 O O . LEU A 1 83 ? 15.210 32.547 -50.838 1.00 37.81 83 LEU A O 1
ATOM 665 N N . GLN A 1 84 ? 17.073 33.167 -51.953 1.00 41.84 84 GLN A N 1
ATOM 666 C CA . GLN A 1 84 ? 17.639 34.212 -51.076 1.00 41.84 84 GLN A CA 1
ATOM 667 C C . GLN A 1 84 ? 16.911 35.568 -51.310 1.00 41.84 84 GLN A C 1
ATOM 669 O O . GLN A 1 84 ? 16.149 35.654 -52.275 1.00 41.84 84 GLN A O 1
ATOM 674 N N . PRO A 1 85 ? 17.308 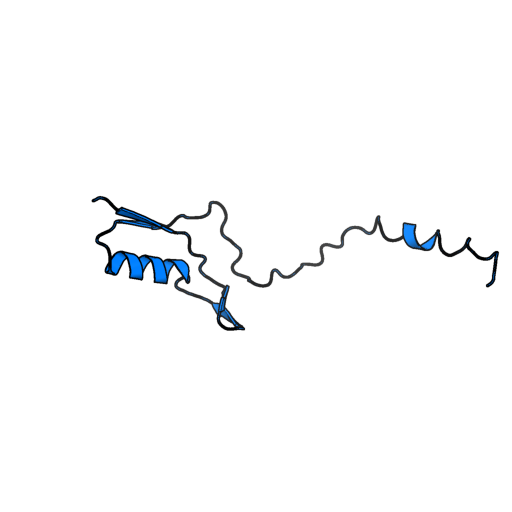36.702 -50.692 1.00 42.31 85 PRO A N 1
ATOM 675 C CA . PRO A 1 85 ? 17.561 37.039 -49.283 1.00 42.31 85 PRO A CA 1
ATOM 676 C C . PRO A 1 85 ? 16.725 38.274 -48.837 1.00 42.31 85 PRO A C 1
ATOM 678 O O . PRO A 1 85 ? 16.170 38.994 -49.666 1.00 42.31 85 PRO A O 1
ATOM 681 N N . CYS A 1 86 ? 16.706 38.570 -47.536 1.00 43.41 86 CYS A N 1
ATOM 682 C CA . CYS A 1 86 ? 16.679 39.929 -46.972 1.00 43.41 86 CYS A CA 1
ATOM 683 C C . CYS A 1 86 ? 17.618 39.934 -45.765 1.00 43.41 86 CYS A C 1
ATOM 685 O O . CYS A 1 86 ? 17.629 38.903 -45.053 1.00 43.41 86 CYS A O 1
#